Protein AF-A0A7W0WL70-F1 (afdb_monomer)

Sequence (163 aa):
DVSHVLVRARKPPGSSARLQVRWTALDDRQWEQALQPEGTRTVAGVLRRELPERLADALAAQAGVPPTRPLAQLRRGERQRLIDTLVRGELPWSGDEGYKKAEVTGGGISLAEIDPRTLRSRHHRGLYLCGEVLDAFGPIGGFNFQWAWATGQAAGLGAAAGR

Secondary structure (DSSP, 8-state):
--HHHHHHHTSSTT-----EE--SS--HHHHHHHTS--TT-BHHHHHTTTS-HHHHHHHHHHTT--TT-BGGG--HHHHHHHHHHHHHEE--------TTT-SS-S--B-GGGB-TTT-BBSSSTT-B--GGGBS----TTTHHHHHHHHHHHHHHHHHHHT-

Radius of gyration: 24.95 Å; Cα contacts (8 Å, |Δi|>4): 207; chains: 1; bounding box: 50×31×72 Å

pLDDT: mean 92.2, std 7.4, range [57.06, 98.0]

Solvent-accessible surface area (backbone atoms only — not comparable to full-atom values): 9516 Å² total; per-residue (Å²): 131,66,64,67,56,53,62,56,42,51,70,52,88,90,47,79,74,83,49,67,40,57,76,52,93,62,51,71,67,56,45,56,61,68,59,43,64,53,85,85,41,25,47,41,68,51,40,46,76,75,33,60,62,74,57,34,47,51,48,28,52,73,32,73,37,65,40,80,41,37,24,72,73,57,46,73,70,49,48,50,40,38,47,43,43,43,51,55,20,74,52,90,79,93,80,76,83,50,75,91,70,46,94,69,70,89,50,57,46,56,65,87,51,35,38,92,76,31,25,30,38,72,87,40,89,95,42,62,58,50,33,68,60,30,47,60,78,57,64,92,86,58,44,52,57,52,46,27,52,55,32,42,51,33,20,52,54,32,57,62,70,72,103

Mean predicted aligned error: 6.19 Å

Structure (mmCIF, N/CA/C/O backbone):
data_AF-A0A7W0WL70-F1
#
_entry.id   AF-A0A7W0WL70-F1
#
loop_
_atom_site.group_PDB
_atom_site.id
_atom_site.type_symbol
_atom_site.label_atom_id
_atom_site.label_alt_id
_atom_site.label_comp_id
_atom_site.label_asym_id
_atom_site.label_entity_id
_atom_site.label_seq_id
_atom_site.pdbx_PDB_ins_code
_atom_site.Cartn_x
_atom_site.Cartn_y
_atom_site.Cartn_z
_atom_site.occupancy
_atom_site.B_iso_or_equiv
_atom_site.auth_seq_id
_atom_site.auth_comp_id
_atom_site.auth_asym_id
_atom_site.auth_atom_id
_atom_site.pdbx_PDB_model_num
ATOM 1 N N . ASP A 1 1 ? 2.743 -2.743 -3.977 1.00 70.75 1 ASP A N 1
ATOM 2 C CA . ASP A 1 1 ? 2.238 -1.392 -4.277 1.00 70.75 1 ASP A CA 1
ATOM 3 C C . ASP A 1 1 ? 0.790 -1.499 -4.748 1.00 70.75 1 ASP A C 1
ATOM 5 O O . ASP A 1 1 ? 0.545 -2.160 -5.749 1.00 70.75 1 ASP A O 1
ATOM 9 N N . VAL A 1 2 ? -0.162 -0.939 -3.997 1.00 82.69 2 VAL A N 1
ATOM 10 C CA . VAL A 1 2 ? -1.608 -1.018 -4.296 1.00 82.69 2 VAL A CA 1
ATOM 11 C C . VAL A 1 2 ? -2.087 0.128 -5.201 1.00 82.69 2 VAL A C 1
ATOM 13 O O . VAL A 1 2 ? -3.140 0.019 -5.827 1.00 82.69 2 VAL A O 1
ATOM 16 N N . SER A 1 3 ? -1.308 1.210 -5.312 1.00 82.38 3 SER A N 1
ATOM 17 C CA . SER A 1 3 ? -1.707 2.439 -6.008 1.00 82.38 3 SER A CA 1
ATOM 18 C C . SER A 1 3 ? -1.957 2.199 -7.501 1.00 82.38 3 SER A C 1
ATOM 20 O O . SER A 1 3 ? -3.013 2.554 -8.024 1.00 82.38 3 SER A O 1
ATOM 22 N N . HIS A 1 4 ? -1.045 1.489 -8.173 1.00 81.50 4 HIS A N 1
ATOM 23 C CA . HIS A 1 4 ? -1.171 1.168 -9.596 1.00 81.50 4 HIS A CA 1
ATOM 24 C C . HIS A 1 4 ? -2.399 0.292 -9.903 1.00 81.50 4 HIS A C 1
ATOM 26 O O . HIS A 1 4 ? -3.003 0.432 -10.968 1.00 81.50 4 HIS A O 1
ATOM 32 N N . VAL A 1 5 ? -2.792 -0.597 -8.979 1.00 84.50 5 VAL A N 1
ATOM 33 C CA . VAL A 1 5 ? -3.987 -1.444 -9.125 1.00 84.50 5 VAL A CA 1
ATOM 34 C C . VAL A 1 5 ? -5.241 -0.579 -9.083 1.00 84.50 5 VAL A C 1
ATOM 36 O O . VAL A 1 5 ? -6.096 -0.705 -9.958 1.00 84.50 5 VAL A O 1
ATOM 39 N N . LEU A 1 6 ? -5.323 0.339 -8.115 1.00 85.94 6 LEU A N 1
ATOM 40 C CA . LEU A 1 6 ? -6.450 1.264 -7.970 1.00 85.94 6 LEU A CA 1
ATOM 41 C C . LEU A 1 6 ? -6.586 2.176 -9.195 1.00 85.94 6 LEU A C 1
ATOM 43 O O . LEU A 1 6 ? -7.670 2.272 -9.773 1.00 85.94 6 LEU A O 1
ATOM 47 N N . VAL A 1 7 ? -5.482 2.770 -9.661 1.00 84.94 7 VAL A N 1
ATOM 48 C CA . VAL A 1 7 ? -5.470 3.617 -10.867 1.00 84.94 7 VAL A CA 1
ATOM 49 C C . VAL A 1 7 ? -5.920 2.829 -12.103 1.00 84.94 7 VAL A C 1
ATOM 51 O O . VAL A 1 7 ? -6.750 3.311 -12.876 1.00 84.94 7 VAL A O 1
ATOM 54 N N . ARG A 1 8 ? -5.442 1.590 -12.289 1.00 82.12 8 ARG A N 1
ATOM 55 C CA . ARG A 1 8 ? -5.862 0.732 -13.413 1.00 82.12 8 ARG A CA 1
ATOM 56 C C . ARG A 1 8 ? -7.331 0.329 -13.333 1.00 82.12 8 ARG A C 1
ATOM 58 O O . ARG A 1 8 ? -7.988 0.272 -14.371 1.00 82.12 8 ARG A O 1
ATOM 65 N N . ALA A 1 9 ? -7.856 0.087 -12.136 1.00 83.38 9 ALA A N 1
ATOM 66 C CA . ALA A 1 9 ? -9.245 -0.311 -11.944 1.00 83.38 9 ALA A CA 1
ATOM 67 C C . ALA A 1 9 ? -10.261 0.772 -12.352 1.00 83.38 9 ALA A C 1
ATOM 69 O O . ALA A 1 9 ? -11.427 0.440 -12.549 1.00 83.38 9 ALA A O 1
ATOM 70 N N . ARG A 1 10 ? -9.829 2.030 -12.542 1.00 77.94 10 ARG A N 1
ATOM 71 C CA . ARG A 1 10 ? -10.649 3.116 -13.114 1.00 77.94 10 ARG A CA 1
ATOM 72 C C . ARG A 1 10 ? -10.807 3.047 -14.636 1.00 77.94 10 ARG A C 1
ATOM 74 O O . ARG A 1 10 ? -11.646 3.764 -15.173 1.00 77.94 10 ARG A O 1
ATOM 81 N N . LYS A 1 11 ? -9.990 2.258 -15.350 1.00 72.25 11 LYS A N 1
ATOM 82 C CA . LYS A 1 11 ? -9.984 2.248 -16.827 1.00 72.25 11 LYS A CA 1
ATOM 83 C C . LYS A 1 11 ? -11.333 1.849 -17.449 1.00 72.25 11 LYS A C 1
ATOM 85 O O . LYS A 1 11 ? -11.700 2.476 -18.439 1.00 72.25 11 LYS A O 1
ATOM 90 N N . PRO A 1 12 ? -12.089 0.869 -16.920 1.00 74.88 12 PRO A N 1
ATOM 91 C CA . PRO A 1 12 ? -13.467 0.661 -17.342 1.00 74.88 12 PRO A CA 1
ATOM 92 C C . PRO A 1 12 ? -14.361 1.762 -16.741 1.00 74.88 12 PRO A C 1
ATOM 94 O O . PRO A 1 12 ? -14.393 1.903 -15.513 1.00 74.88 12 PRO A O 1
ATOM 97 N N . PRO A 1 13 ? -15.120 2.517 -17.557 1.00 70.06 13 PRO A N 1
ATOM 98 C CA . PRO A 1 13 ? -16.122 3.447 -17.044 1.00 70.06 13 PRO A CA 1
ATOM 99 C C . PRO A 1 13 ? -17.104 2.714 -16.118 1.00 70.06 13 PRO A C 1
ATOM 101 O O . PRO A 1 13 ? -17.657 1.683 -16.492 1.00 70.06 13 PRO A O 1
ATOM 104 N N . GLY A 1 14 ? -17.306 3.226 -14.901 1.00 67.69 14 GLY A N 1
ATOM 105 C CA . GLY A 1 14 ? -18.227 2.639 -13.915 1.00 67.69 14 GLY A CA 1
ATOM 106 C C . GLY A 1 14 ? -17.639 1.547 -13.010 1.00 67.69 14 GLY A C 1
ATOM 107 O O . GLY A 1 14 ? -18.343 1.055 -12.133 1.00 67.69 14 GLY A O 1
ATOM 108 N N . SER A 1 15 ? -16.361 1.185 -13.161 1.00 69.31 15 SER A N 1
ATOM 109 C CA . SER A 1 15 ? -15.680 0.275 -12.232 1.00 69.31 15 SER A CA 1
ATOM 110 C C . SER A 1 15 ? -15.256 1.007 -10.951 1.00 69.31 15 SER A C 1
ATOM 112 O O . SER A 1 15 ? -14.504 1.981 -11.004 1.00 69.31 15 SER A O 1
ATOM 114 N N . SER A 1 16 ? -15.714 0.528 -9.788 1.00 72.00 16 SER A N 1
ATOM 115 C CA . SER A 1 16 ? -15.268 0.997 -8.470 1.00 72.00 16 SER A CA 1
ATOM 116 C C . SER A 1 16 ? -14.422 -0.079 -7.789 1.00 72.00 16 SER A C 1
ATOM 118 O O 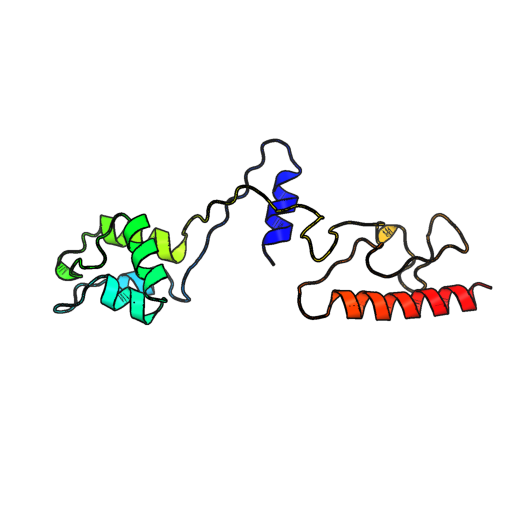. SER A 1 16 ? -14.952 -1.096 -7.335 1.00 72.00 16 SER A O 1
ATOM 120 N N . ALA A 1 17 ? -13.112 0.140 -7.683 1.00 84.38 17 ALA A N 1
ATOM 121 C CA . ALA A 1 17 ? -12.288 -0.666 -6.789 1.00 84.38 17 ALA A CA 1
ATOM 122 C C . ALA A 1 17 ? -12.569 -0.283 -5.333 1.00 84.38 17 ALA A C 1
ATOM 124 O O . ALA A 1 17 ? -1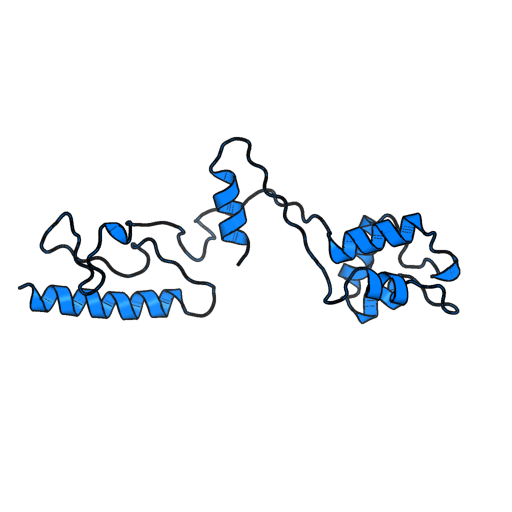2.737 0.895 -5.016 1.00 84.38 17 ALA A O 1
ATOM 125 N N . ARG A 1 18 ? -12.586 -1.279 -4.446 1.00 87.19 18 ARG A N 1
ATOM 126 C CA . ARG A 1 18 ? -12.635 -1.064 -2.997 1.00 87.19 18 ARG A CA 1
ATOM 127 C C . ARG A 1 18 ? -11.263 -1.332 -2.405 1.00 87.19 18 ARG A C 1
ATOM 129 O O . ARG A 1 18 ? -10.664 -2.368 -2.687 1.00 87.19 18 ARG A O 1
ATOM 136 N N . LEU A 1 19 ? -10.786 -0.406 -1.581 1.00 90.94 19 LEU A N 1
ATOM 137 C CA . LEU A 1 19 ? -9.560 -0.578 -0.817 1.00 90.94 19 LEU A CA 1
ATOM 138 C C . LEU A 1 19 ? -9.926 -1.021 0.596 1.00 90.94 19 LEU A C 1
ATOM 140 O O . LEU A 1 19 ? -10.575 -0.283 1.333 1.00 90.94 19 LEU A O 1
ATOM 144 N N . GLN A 1 20 ? -9.516 -2.232 0.956 1.00 93.12 20 GLN A N 1
ATOM 145 C CA . GLN A 1 20 ? -9.661 -2.753 2.309 1.00 93.12 20 GLN A CA 1
ATOM 146 C C . GLN A 1 20 ? -8.303 -2.790 2.992 1.00 93.12 20 GLN A C 1
ATOM 148 O O . GLN A 1 20 ? -7.306 -3.213 2.404 1.00 93.12 20 GLN A O 1
ATOM 153 N N . VAL A 1 21 ? -8.283 -2.344 4.241 1.00 94.81 21 VAL A N 1
ATOM 154 C CA . VAL A 1 21 ? -7.097 -2.283 5.081 1.00 94.81 21 VAL A CA 1
ATOM 155 C C . VAL A 1 21 ? -7.292 -3.214 6.263 1.00 94.81 21 VAL A C 1
ATOM 157 O O . VAL A 1 21 ? -8.271 -3.128 7.005 1.00 94.81 21 VAL A O 1
ATOM 160 N N . ARG A 1 22 ? -6.307 -4.088 6.446 1.00 96.12 22 ARG A N 1
ATOM 161 C CA . ARG A 1 22 ? -6.072 -4.754 7.716 1.00 96.12 22 ARG A CA 1
ATOM 162 C C . ARG A 1 22 ? -5.058 -3.910 8.481 1.00 96.12 22 ARG A C 1
ATOM 164 O O . ARG A 1 22 ? -3.917 -3.780 8.045 1.00 96.12 22 ARG A O 1
ATOM 171 N N . TRP A 1 23 ? -5.485 -3.322 9.591 1.00 96.31 23 TRP A N 1
ATOM 172 C CA . TRP A 1 23 ? -4.685 -2.343 10.330 1.00 96.31 23 TRP A CA 1
ATOM 173 C C . TRP A 1 23 ? -3.607 -2.974 11.216 1.00 96.31 23 TRP A C 1
ATOM 175 O O . TRP A 1 23 ? -2.648 -2.294 11.570 1.00 96.31 23 TRP A O 1
ATOM 185 N N . THR A 1 24 ? -3.739 -4.258 11.567 1.00 94.38 24 THR A N 1
ATOM 186 C CA . THR A 1 24 ? -2.775 -4.992 12.406 1.00 94.38 24 THR A CA 1
ATOM 187 C C . THR A 1 24 ? -2.482 -6.387 11.860 1.00 94.38 24 THR A C 1
ATOM 189 O O . THR A 1 24 ? -3.143 -6.867 10.945 1.00 94.38 24 THR A O 1
ATOM 192 N N . ALA A 1 25 ? -1.488 -7.080 12.416 1.00 94.56 25 ALA A N 1
ATOM 193 C CA . ALA A 1 25 ? -1.222 -8.471 12.044 1.00 94.56 25 ALA A CA 1
ATOM 194 C C . ALA A 1 25 ? -2.299 -9.450 12.554 1.00 94.56 25 ALA A C 1
ATOM 196 O O . ALA A 1 25 ? -2.405 -10.557 12.026 1.00 94.56 25 ALA A O 1
ATOM 197 N N . LEU A 1 26 ? -3.083 -9.045 13.560 1.00 97.00 26 LEU A N 1
ATOM 198 C CA . LEU A 1 26 ? -4.081 -9.893 14.202 1.00 97.00 26 LEU A CA 1
ATOM 199 C C . LEU A 1 26 ? -5.262 -10.188 13.268 1.00 97.00 26 LEU A C 1
ATOM 201 O O . LEU A 1 26 ? -5.794 -9.295 12.602 1.00 97.00 26 LEU A O 1
ATOM 205 N N . ASP A 1 27 ? -5.686 -11.448 13.248 1.00 96.81 27 ASP A N 1
ATOM 206 C CA . ASP A 1 27 ? -6.886 -11.897 12.548 1.00 96.81 27 ASP A CA 1
ATOM 207 C C . ASP A 1 27 ? -8.164 -11.752 13.398 1.00 96.81 27 ASP A C 1
ATOM 209 O O . ASP A 1 27 ? -8.141 -11.314 14.551 1.00 96.81 27 ASP A O 1
ATOM 213 N N . ASP A 1 28 ? -9.307 -12.123 12.817 1.00 97.00 28 ASP A N 1
ATOM 214 C CA . ASP A 1 28 ? -10.615 -12.099 13.472 1.00 97.00 28 ASP A CA 1
ATOM 215 C C . ASP A 1 28 ? -10.640 -12.821 14.825 1.00 97.00 28 ASP A C 1
ATOM 217 O O . ASP A 1 28 ? -11.217 -12.317 15.788 1.00 97.00 28 ASP A O 1
ATOM 221 N N . ARG A 1 29 ? -10.024 -14.006 14.914 1.00 97.38 29 ARG A N 1
ATOM 222 C CA . ARG A 1 29 ? -10.062 -14.836 16.127 1.00 97.38 29 ARG A CA 1
ATOM 223 C C . ARG A 1 29 ? -9.187 -14.238 17.214 1.00 97.38 29 ARG A C 1
ATOM 225 O O . ARG A 1 29 ? -9.589 -14.208 18.376 1.00 97.38 29 ARG A O 1
ATOM 232 N N . GLN A 1 30 ? -8.012 -13.751 16.833 1.00 98.00 30 GLN A N 1
ATOM 233 C CA . GLN A 1 30 ? -7.086 -13.095 17.747 1.00 98.00 30 GLN A CA 1
ATOM 234 C C . GLN A 1 30 ? -7.695 -11.810 18.314 1.00 98.00 30 GLN A C 1
ATOM 236 O O . GLN A 1 30 ? -7.599 -11.570 19.518 1.00 98.00 30 GLN A O 1
ATOM 241 N N . TRP A 1 31 ? -8.393 -11.025 17.490 1.00 97.69 31 TRP A N 1
ATOM 242 C CA . TRP A 1 31 ? -9.125 -9.858 17.975 1.00 97.69 31 TRP A CA 1
ATOM 243 C C . TRP A 1 31 ? -10.324 -10.217 18.851 1.00 97.69 31 TRP A C 1
ATOM 245 O O . TRP A 1 31 ? -10.533 -9.576 19.881 1.00 97.69 31 TRP A O 1
ATOM 255 N N . GLU A 1 32 ? -11.086 -11.253 18.495 1.00 96.94 32 GLU A N 1
ATOM 256 C CA . GLU A 1 32 ? -12.193 -11.735 19.327 1.00 96.94 32 GLU A CA 1
ATOM 257 C C . GLU A 1 32 ? -11.700 -12.168 20.713 1.00 96.94 32 GLU A C 1
ATOM 259 O O . GLU A 1 32 ? -12.359 -11.893 21.716 1.00 96.94 32 GLU A O 1
ATOM 264 N N . GLN A 1 33 ? -10.523 -12.796 20.785 1.00 96.75 33 GLN A N 1
ATOM 265 C CA . GLN A 1 33 ? -9.878 -13.154 22.045 1.00 96.75 33 GLN A CA 1
ATOM 266 C C . GLN A 1 33 ? -9.389 -11.915 22.811 1.00 96.75 33 GLN A C 1
ATOM 268 O O . GLN A 1 33 ? -9.649 -11.797 24.008 1.00 96.75 33 GLN A O 1
ATOM 273 N N . ALA A 1 34 ? -8.719 -10.976 22.137 1.00 96.50 34 ALA A N 1
ATOM 274 C CA . ALA A 1 34 ? -8.183 -9.764 22.759 1.00 96.50 34 ALA A CA 1
ATOM 275 C C . ALA A 1 34 ? -9.276 -8.828 23.313 1.00 96.50 34 ALA A C 1
ATOM 277 O O . ALA A 1 34 ? -9.035 -8.094 24.272 1.00 96.50 34 ALA A O 1
ATOM 278 N N . LEU A 1 35 ? -10.473 -8.859 22.719 1.00 96.69 35 LEU A N 1
ATOM 279 C CA . LEU A 1 35 ? -11.629 -8.039 23.099 1.00 96.69 35 LEU A CA 1
ATOM 280 C C . LEU A 1 35 ? -12.599 -8.746 24.063 1.00 96.69 35 LEU A C 1
ATOM 282 O O . LEU A 1 35 ? -13.694 -8.229 24.315 1.00 96.69 35 LEU A O 1
ATOM 286 N N . GLN A 1 36 ? -12.229 -9.908 24.615 1.00 95.19 36 GLN A N 1
ATOM 287 C CA . GLN A 1 36 ? -13.020 -10.537 25.673 1.00 95.19 36 GLN A CA 1
ATOM 288 C C . GLN A 1 36 ? -13.040 -9.683 26.953 1.00 95.19 36 GLN A C 1
ATOM 290 O O . GLN A 1 36 ? -12.090 -8.948 27.229 1.00 95.19 36 GLN A O 1
ATOM 295 N N . PRO A 1 37 ? -14.112 -9.774 27.765 1.00 92.44 37 PRO A N 1
ATOM 296 C CA . PRO A 1 37 ? -14.163 -9.138 29.074 1.00 92.44 37 PRO A CA 1
ATOM 297 C C . PRO A 1 37 ? -12.977 -9.556 29.947 1.00 92.44 37 PRO A C 1
ATOM 299 O O . PRO A 1 37 ? -12.825 -10.731 30.268 1.00 92.44 37 PRO A O 1
ATOM 302 N N . GLU A 1 38 ? -12.160 -8.592 30.368 1.00 87.94 38 GLU A N 1
ATOM 303 C CA . GLU A 1 38 ? -11.032 -8.866 31.254 1.00 87.94 38 GLU A CA 1
ATOM 304 C C . GLU A 1 38 ? -10.779 -7.695 32.212 1.00 87.94 38 GLU A C 1
ATOM 306 O O . GLU A 1 38 ? -10.221 -6.657 31.844 1.00 87.94 38 GLU A O 1
ATOM 311 N N . GLY A 1 39 ? -11.211 -7.865 33.465 1.00 86.00 39 GLY A N 1
ATOM 312 C CA . GLY A 1 39 ? -11.047 -6.867 34.522 1.00 86.00 39 GLY A CA 1
ATOM 313 C C . GLY A 1 39 ? -11.611 -5.492 34.146 1.00 86.00 39 GLY A C 1
ATOM 314 O O . GLY A 1 39 ? -12.725 -5.374 33.636 1.00 86.00 39 GLY A O 1
ATOM 315 N N . THR A 1 40 ? -10.827 -4.443 34.402 1.00 89.94 40 THR A N 1
ATOM 316 C CA . THR A 1 40 ? -11.180 -3.034 34.153 1.00 89.94 40 THR A CA 1
ATOM 317 C C . THR A 1 40 ? -10.656 -2.498 32.818 1.00 89.94 40 THR A C 1
ATOM 319 O O . THR A 1 40 ? -10.692 -1.288 32.585 1.00 89.94 40 THR A O 1
ATOM 322 N N . ARG A 1 41 ? -10.154 -3.366 31.925 1.00 94.69 41 ARG A N 1
ATOM 323 C CA . ARG A 1 41 ? -9.607 -2.920 30.638 1.00 94.69 41 ARG A CA 1
ATOM 324 C C . ARG A 1 41 ? -10.667 -2.265 29.762 1.00 94.69 41 ARG A C 1
ATOM 326 O O . ARG A 1 41 ? -11.824 -2.686 29.719 1.00 94.69 41 ARG A O 1
ATOM 333 N 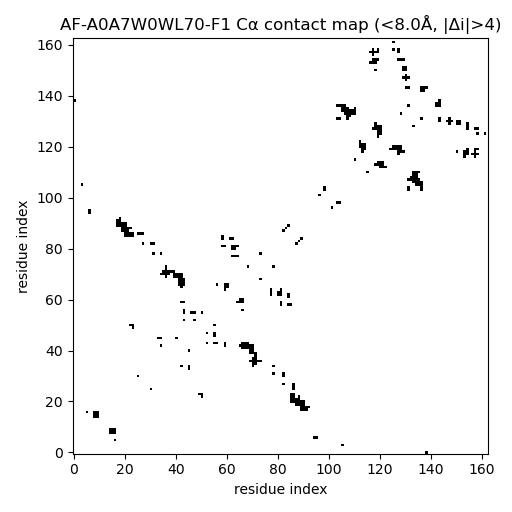N . THR A 1 42 ? -10.228 -1.258 29.017 1.00 96.81 42 THR A N 1
ATOM 334 C CA . THR A 1 42 ? -11.027 -0.545 28.021 1.00 96.81 42 THR A CA 1
ATOM 335 C C . THR A 1 42 ? -10.647 -0.969 26.607 1.00 96.81 42 THR A C 1
ATOM 337 O O . THR A 1 42 ? -9.569 -1.523 26.381 1.00 96.81 42 THR A O 1
ATOM 340 N N . VAL A 1 43 ? -11.517 -0.665 25.642 1.00 97.38 43 VAL A N 1
ATOM 341 C CA . VAL A 1 43 ? -11.247 -0.853 24.209 1.00 97.38 43 VAL A CA 1
ATOM 342 C C . VAL A 1 43 ? -9.940 -0.166 23.803 1.00 97.38 43 VAL A C 1
ATOM 344 O O . VAL A 1 43 ? -9.063 -0.814 23.238 1.00 97.38 43 VAL A O 1
ATOM 347 N N . ALA A 1 44 ? -9.757 1.107 24.167 1.00 96.69 44 ALA A N 1
ATOM 348 C CA . ALA A 1 44 ? -8.532 1.862 23.907 1.00 96.69 44 ALA A CA 1
ATOM 349 C C . ALA A 1 44 ? -7.289 1.158 24.460 1.00 96.69 44 ALA A C 1
ATOM 351 O O . ALA A 1 44 ? -6.284 1.043 23.764 1.00 96.69 44 ALA A O 1
ATOM 352 N N . GLY A 1 45 ? -7.367 0.649 25.694 1.00 96.50 45 GLY A N 1
ATOM 353 C CA . GLY A 1 45 ? -6.255 -0.050 26.333 1.00 96.50 45 GLY A CA 1
ATOM 354 C C . GLY A 1 45 ? -5.809 -1.301 25.575 1.00 96.50 45 GLY A C 1
ATOM 355 O O . GLY A 1 45 ? -4.624 -1.614 25.587 1.00 96.50 45 GLY A O 1
ATOM 356 N N . VAL A 1 46 ? -6.724 -1.997 24.892 1.00 97.19 46 VAL A N 1
ATOM 357 C CA . VAL A 1 46 ? -6.379 -3.146 24.041 1.00 97.19 46 VAL A CA 1
ATOM 358 C C . VAL A 1 46 ? -5.848 -2.686 22.687 1.00 97.19 46 VAL A C 1
ATOM 360 O O . VAL A 1 46 ? -4.770 -3.119 22.289 1.00 97.19 46 VAL A O 1
ATOM 363 N N . LEU A 1 47 ? -6.553 -1.781 21.997 1.00 97.62 47 LEU A N 1
ATOM 364 C CA . LEU A 1 47 ? -6.157 -1.334 20.656 1.00 97.62 47 LEU A CA 1
ATOM 365 C C . LEU A 1 47 ? -4.767 -0.692 20.643 1.00 97.62 47 LEU A C 1
ATOM 367 O O . LEU A 1 47 ? -3.979 -0.948 19.738 1.00 97.62 47 LEU A O 1
ATOM 371 N N . ARG A 1 48 ? -4.436 0.098 21.669 1.00 97.00 48 ARG A N 1
ATOM 372 C CA . ARG A 1 48 ? -3.161 0.827 21.773 1.00 97.00 48 ARG A CA 1
ATOM 373 C C . ARG A 1 48 ? -1.939 -0.067 21.991 1.00 97.00 48 ARG A C 1
ATOM 375 O O . ARG A 1 48 ? -0.816 0.416 21.909 1.00 97.00 48 ARG A O 1
ATOM 382 N N . ARG A 1 49 ? -2.139 -1.360 22.268 1.00 95.88 49 ARG A N 1
ATOM 383 C CA . ARG A 1 49 ? -1.044 -2.345 22.307 1.00 95.88 49 ARG A CA 1
ATOM 384 C C . ARG A 1 49 ? -0.569 -2.726 20.908 1.00 95.88 49 ARG A C 1
ATOM 386 O O . ARG A 1 49 ? 0.590 -3.082 20.749 1.00 95.88 49 ARG A O 1
ATOM 393 N N . GLU A 1 50 ? -1.457 -2.620 19.925 1.00 97.25 50 GLU A N 1
ATOM 394 C CA . GLU A 1 50 ? -1.217 -3.022 18.536 1.00 97.25 50 GLU A CA 1
ATOM 395 C C . GLU A 1 50 ? -1.139 -1.822 17.580 1.00 97.25 50 GLU A C 1
ATOM 397 O O . GLU A 1 50 ? -0.639 -1.940 16.464 1.00 97.25 50 GLU A O 1
ATOM 402 N N . LEU A 1 51 ? -1.664 -0.665 17.995 1.00 97.44 51 LEU A N 1
ATOM 403 C CA . LEU A 1 51 ? -1.846 0.512 17.151 1.00 97.44 51 LEU A CA 1
ATOM 404 C C . LEU A 1 51 ? -1.373 1.798 17.842 1.00 97.44 51 LEU A C 1
ATOM 406 O O . LEU A 1 51 ? -1.541 1.946 19.054 1.00 97.44 51 LEU A O 1
ATOM 410 N N . PRO A 1 52 ? -0.884 2.792 17.078 1.00 97.88 52 PRO A N 1
ATOM 411 C CA . PRO A 1 52 ? -0.688 4.145 17.590 1.00 97.88 52 PRO A CA 1
ATOM 412 C C . PRO A 1 52 ? -1.985 4.732 18.164 1.00 97.88 52 PRO A C 1
ATOM 414 O O . PRO A 1 52 ? -3.060 4.551 17.592 1.00 97.88 52 PRO A O 1
ATOM 417 N N . GLU A 1 53 ? -1.879 5.505 19.248 1.00 96.94 53 GLU A N 1
ATOM 418 C CA . GLU A 1 53 ? -3.028 6.034 20.003 1.00 96.94 53 GLU A CA 1
ATOM 419 C C . GLU A 1 53 ? -4.069 6.745 19.132 1.00 96.94 53 GLU A C 1
ATOM 421 O O . GLU A 1 53 ? -5.247 6.396 19.159 1.00 96.94 53 GLU A O 1
ATOM 426 N N . ARG A 1 54 ? -3.628 7.682 18.287 1.00 97.25 54 ARG A N 1
ATOM 427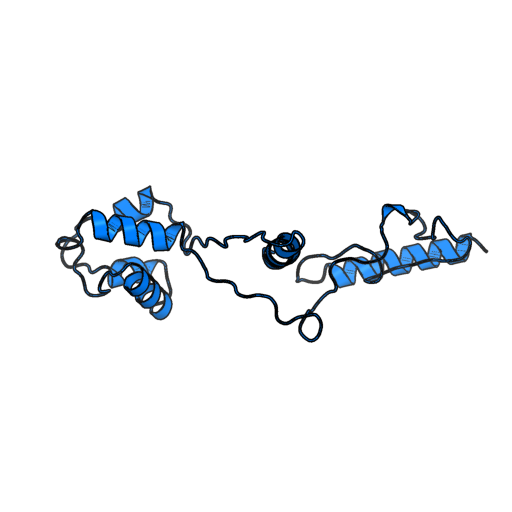 C CA . ARG A 1 54 ? -4.530 8.446 17.413 1.00 97.25 54 ARG A CA 1
ATOM 428 C C . ARG A 1 54 ? -5.276 7.563 16.411 1.00 97.25 54 ARG A C 1
ATOM 430 O O . ARG A 1 54 ? -6.415 7.865 16.070 1.00 97.25 54 ARG A O 1
ATOM 437 N N . LEU A 1 55 ? -4.636 6.496 15.930 1.00 96.75 55 LEU A N 1
ATOM 438 C CA . LEU A 1 55 ? -5.250 5.561 14.991 1.00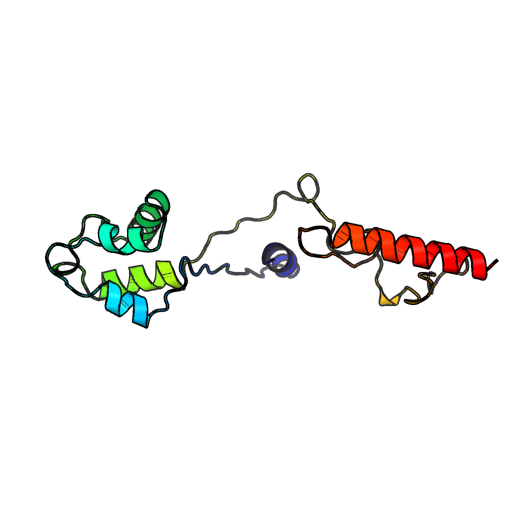 96.75 55 LEU A CA 1
ATOM 439 C C . LEU A 1 55 ? -6.239 4.640 15.711 1.00 96.75 55 LEU A C 1
ATOM 441 O O . LEU A 1 55 ? -7.349 4.447 15.224 1.00 96.75 55 LEU A O 1
ATOM 445 N N . ALA A 1 56 ? -5.871 4.131 16.888 1.00 97.50 56 ALA A N 1
ATOM 446 C CA . ALA A 1 56 ? -6.760 3.334 17.727 1.00 97.50 56 ALA A CA 1
ATOM 447 C C . ALA A 1 56 ? -8.071 4.079 18.032 1.00 97.50 56 ALA A C 1
ATOM 449 O O . ALA A 1 56 ? -9.155 3.522 17.853 1.00 97.50 56 ALA A O 1
ATOM 450 N N . ASP A 1 57 ? -7.973 5.350 18.428 1.00 96.25 57 ASP A N 1
ATOM 451 C CA . ASP A 1 57 ? -9.141 6.170 18.749 1.00 96.25 57 ASP A CA 1
ATOM 452 C C . ASP A 1 57 ? -10.005 6.451 17.506 1.00 96.25 57 ASP A C 1
ATOM 454 O O . ASP A 1 57 ? -11.232 6.360 17.576 1.00 96.25 57 ASP A O 1
ATOM 458 N N . ALA A 1 58 ? -9.383 6.726 16.353 1.00 96.25 58 ALA A N 1
ATOM 459 C CA . ALA A 1 58 ? -10.094 6.951 15.093 1.00 96.25 58 ALA A CA 1
ATOM 460 C C . ALA A 1 58 ? -10.853 5.700 14.613 1.00 96.25 58 ALA A C 1
ATOM 462 O O . ALA A 1 58 ? -12.017 5.797 14.224 1.00 96.25 58 ALA A O 1
ATOM 463 N N . LEU A 1 59 ? -10.230 4.520 14.685 1.00 97.12 59 LEU A N 1
ATOM 464 C CA . LEU A 1 59 ? -10.857 3.258 14.275 1.00 97.12 59 LEU A CA 1
ATOM 465 C C . LEU A 1 59 ? -11.973 2.833 15.237 1.00 97.12 59 LEU A C 1
ATOM 467 O O . LEU A 1 59 ? -13.020 2.353 14.797 1.00 97.12 59 LEU A O 1
ATOM 471 N N . ALA A 1 60 ? -11.800 3.063 16.541 1.00 97.31 60 ALA A N 1
ATOM 472 C CA . ALA A 1 60 ? -12.862 2.851 17.523 1.00 97.31 60 ALA A C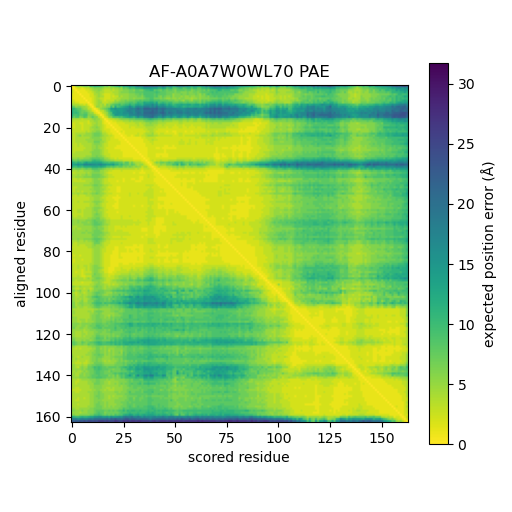A 1
ATOM 473 C C . ALA A 1 60 ? -14.070 3.765 17.250 1.00 97.31 60 ALA A C 1
ATOM 475 O O . ALA A 1 60 ? -15.211 3.292 17.214 1.00 97.31 60 ALA A O 1
ATOM 476 N N . ALA A 1 61 ? -13.823 5.049 16.965 1.00 96.50 61 ALA A N 1
ATOM 477 C CA . ALA A 1 61 ? -14.866 5.994 16.575 1.00 96.50 61 ALA A CA 1
ATOM 478 C C . ALA A 1 61 ? -15.574 5.568 15.277 1.00 96.50 61 ALA A C 1
ATOM 480 O O . ALA A 1 61 ? -16.804 5.571 15.231 1.00 96.50 61 ALA A O 1
ATOM 481 N N . GLN A 1 62 ? -14.826 5.120 14.262 1.00 96.00 62 GLN A N 1
ATOM 482 C CA . GLN A 1 62 ? -15.377 4.602 13.004 1.00 96.00 62 GLN A CA 1
ATOM 483 C C . GLN A 1 62 ? -16.272 3.368 13.216 1.00 96.00 62 GLN A C 1
ATOM 485 O O . GLN A 1 62 ? -17.296 3.227 12.552 1.00 96.00 62 GLN A O 1
ATOM 490 N N . ALA A 1 63 ? -15.943 2.500 14.177 1.00 96.75 63 ALA A N 1
ATOM 491 C CA . ALA A 1 63 ? -16.780 1.357 14.557 1.00 96.75 63 ALA A CA 1
ATOM 492 C C . ALA A 1 63 ? -18.021 1.736 15.403 1.00 96.75 63 ALA A C 1
ATOM 494 O O . ALA A 1 63 ? -18.863 0.877 15.710 1.00 96.75 63 ALA A O 1
ATOM 495 N N . GLY A 1 64 ? -18.138 3.008 15.805 1.00 97.12 64 GLY A N 1
ATOM 496 C CA . GLY A 1 64 ? -19.171 3.493 16.720 1.00 97.12 64 GLY A CA 1
ATOM 497 C C . GLY A 1 64 ? -18.988 2.976 18.149 1.00 97.12 64 GLY A C 1
ATOM 498 O O . GLY A 1 64 ? -19.975 2.714 18.838 1.00 97.12 64 GLY A O 1
ATOM 499 N N . VAL A 1 65 ? -17.740 2.767 18.581 1.00 97.62 65 VAL A N 1
ATOM 500 C CA . VAL A 1 65 ? -17.392 2.249 19.910 1.00 97.62 65 VAL A CA 1
ATOM 501 C C . VAL A 1 65 ? -16.577 3.300 20.668 1.00 97.62 65 VAL A C 1
ATOM 503 O O . VAL A 1 65 ? -15.486 3.658 20.228 1.00 97.62 65 VAL A O 1
ATOM 506 N N . PRO A 1 66 ? -17.052 3.795 21.827 1.00 96.31 66 PRO A N 1
ATOM 507 C CA . PRO A 1 66 ? -16.268 4.713 22.645 1.00 96.31 66 PRO A CA 1
ATOM 508 C C . PRO A 1 66 ? -14.937 4.066 23.071 1.00 96.31 66 PRO A C 1
ATOM 510 O O . PRO A 1 66 ? -14.972 2.974 23.645 1.00 96.31 66 PRO A O 1
ATOM 513 N N . PRO A 1 67 ? -13.775 4.717 22.878 1.00 94.69 67 PRO A N 1
ATOM 514 C CA . PRO A 1 67 ? -12.481 4.145 23.263 1.00 94.69 67 PRO A CA 1
ATOM 515 C C . PRO A 1 67 ? -12.392 3.826 24.766 1.00 94.69 67 PRO A C 1
ATOM 517 O O . PRO A 1 67 ? -11.763 2.854 25.179 1.00 94.69 67 PRO A O 1
ATOM 520 N N . THR A 1 68 ? -13.087 4.601 25.602 1.00 95.62 68 THR A N 1
ATOM 521 C CA . THR A 1 68 ? -13.165 4.409 27.058 1.00 95.62 68 THR A CA 1
ATOM 522 C C . THR A 1 68 ? -14.091 3.270 27.488 1.00 95.62 68 THR A C 1
ATOM 524 O O . THR A 1 68 ? -14.158 2.968 28.679 1.00 95.62 68 THR A O 1
ATOM 527 N N . ARG A 1 69 ? -14.807 2.620 26.557 1.00 96.38 69 ARG A N 1
ATOM 528 C CA . ARG A 1 69 ? -15.742 1.535 26.875 1.00 96.38 69 ARG A CA 1
ATOM 529 C C . ARG A 1 69 ? -14.998 0.382 27.566 1.00 96.38 69 ARG A C 1
ATOM 531 O O . ARG A 1 69 ? -14.069 -0.161 26.963 1.00 96.38 69 ARG A O 1
ATOM 538 N N . PRO A 1 70 ? -15.409 -0.041 28.776 1.00 97.06 70 PRO A N 1
ATOM 539 C CA . PRO A 1 70 ? -14.875 -1.250 29.396 1.00 97.06 70 PRO A CA 1
ATOM 540 C C . PRO A 1 70 ? -15.208 -2.487 28.556 1.00 97.06 70 PRO A C 1
ATOM 542 O O . PRO A 1 70 ? -16.334 -2.608 28.070 1.00 97.06 70 PRO A O 1
ATOM 545 N N . LEU A 1 71 ? -14.282 -3.441 28.428 1.00 96.94 71 LEU A N 1
ATOM 546 C CA . LEU A 1 71 ? -14.506 -4.668 27.644 1.00 96.94 71 LEU A CA 1
ATOM 547 C C . LEU A 1 71 ? -15.689 -5.490 28.174 1.00 96.94 71 LEU A C 1
ATOM 549 O O . LEU A 1 71 ? -16.445 -6.067 27.397 1.00 96.94 71 LEU A O 1
ATOM 553 N N . ALA A 1 72 ? -15.916 -5.469 29.491 1.00 95.88 72 ALA A N 1
ATOM 554 C CA . ALA A 1 72 ? -17.081 -6.091 30.123 1.00 95.88 72 ALA A CA 1
ATOM 555 C C . ALA A 1 72 ? -18.429 -5.502 29.661 1.00 95.88 72 ALA A C 1
ATOM 557 O O . ALA A 1 72 ? -19.460 -6.157 29.772 1.00 95.88 72 ALA A O 1
ATOM 558 N N . GLN A 1 73 ? -18.427 -4.280 29.125 1.00 96.12 73 GLN A N 1
ATOM 559 C CA . GLN A 1 73 ? -19.604 -3.583 28.597 1.00 96.12 73 GLN A CA 1
ATOM 560 C C . GLN A 1 73 ? -19.604 -3.509 27.060 1.00 96.12 73 GLN A C 1
ATOM 562 O O . GLN A 1 73 ? -20.444 -2.818 26.473 1.00 96.12 73 GLN A O 1
ATOM 567 N N . LEU A 1 74 ? -18.657 -4.177 26.393 1.00 96.69 74 LEU A N 1
ATOM 568 C CA . LEU A 1 74 ? -18.576 -4.234 24.939 1.00 96.69 74 LEU A CA 1
ATOM 569 C C . LEU A 1 74 ? -19.526 -5.314 24.418 1.00 96.69 74 LEU A C 1
ATOM 571 O O . LEU A 1 74 ? -19.264 -6.517 24.539 1.00 96.69 74 LEU A O 1
ATOM 575 N N . ARG A 1 75 ? -20.643 -4.887 23.825 1.00 96.00 75 ARG A N 1
ATOM 576 C CA . ARG A 1 75 ? -21.664 -5.803 23.307 1.00 96.00 75 ARG A CA 1
ATOM 577 C C . ARG A 1 75 ? -21.122 -6.569 22.103 1.00 96.00 75 ARG A C 1
ATOM 579 O O . ARG A 1 75 ? -20.329 -6.042 21.328 1.00 96.00 75 ARG A O 1
ATOM 586 N N . ARG A 1 76 ? -21.637 -7.779 21.870 1.00 96.06 76 ARG A N 1
ATOM 587 C CA . ARG A 1 76 ? -21.242 -8.626 20.728 1.00 96.06 76 ARG A CA 1
ATOM 588 C C . ARG A 1 76 ? -21.296 -7.889 19.381 1.00 96.06 76 ARG A C 1
ATOM 590 O O . ARG A 1 76 ? -20.369 -7.993 18.593 1.00 96.06 76 ARG A O 1
ATOM 597 N N . GLY A 1 77 ? -22.350 -7.107 19.134 1.00 97.19 77 GLY A N 1
ATOM 598 C CA . GLY A 1 77 ? -22.480 -6.338 17.890 1.00 97.19 77 GLY A CA 1
ATOM 599 C C . GLY A 1 77 ? -21.476 -5.186 17.762 1.00 97.19 77 GLY A C 1
ATOM 600 O O . GLY A 1 77 ? -21.007 -4.911 16.665 1.00 97.19 77 GLY A O 1
ATOM 601 N N . GLU A 1 78 ? -21.123 -4.521 18.867 1.00 97.38 78 GLU A N 1
ATOM 602 C CA . GLU A 1 78 ? -20.071 -3.490 18.882 1.00 97.38 78 GLU A CA 1
ATOM 603 C C . GLU A 1 78 ? -18.701 -4.112 18.618 1.00 97.38 78 GLU A C 1
ATOM 605 O O . GLU A 1 78 ? -17.928 -3.591 17.820 1.00 97.38 78 GLU A O 1
ATOM 610 N N . ARG A 1 79 ? -18.436 -5.263 19.241 1.00 97.56 79 ARG A N 1
ATOM 611 C CA . ARG A 1 79 ? -17.212 -6.034 19.039 1.00 97.56 79 ARG A CA 1
ATOM 612 C C . ARG A 1 79 ? -17.044 -6.463 17.589 1.00 97.56 79 ARG A C 1
ATOM 614 O O . ARG A 1 79 ? -15.999 -6.192 17.017 1.00 97.56 79 ARG A O 1
ATOM 621 N N . GLN A 1 80 ? -18.077 -7.047 16.980 1.00 97.62 80 GLN A N 1
ATOM 622 C CA . GLN A 1 80 ? -18.007 -7.482 15.585 1.00 97.62 80 GLN A CA 1
ATOM 623 C C . GLN A 1 80 ? -17.724 -6.309 14.640 1.00 97.62 80 GLN A C 1
ATOM 625 O O . GLN A 1 80 ? -16.826 -6.410 13.814 1.00 97.62 80 GLN A O 1
ATOM 630 N N . ARG A 1 81 ? -18.415 -5.169 14.811 1.00 97.50 81 ARG A N 1
ATOM 631 C CA . ARG A 1 81 ? -18.135 -3.963 14.012 1.00 97.50 81 ARG A CA 1
ATOM 632 C C . ARG A 1 81 ? -16.710 -3.458 14.205 1.00 97.50 81 ARG A C 1
ATOM 634 O O . ARG A 1 81 ? -16.087 -3.026 13.244 1.00 97.50 81 ARG A O 1
ATOM 641 N N . LEU A 1 82 ? -16.194 -3.503 15.432 1.00 98.00 82 LEU A N 1
ATOM 642 C CA . LEU A 1 82 ? -14.819 -3.106 15.709 1.00 98.00 82 LEU A CA 1
ATOM 643 C C . LEU A 1 82 ? -13.818 -4.035 15.009 1.00 98.00 82 LEU A C 1
ATOM 645 O O . LEU A 1 82 ? -12.895 -3.543 14.368 1.00 98.00 82 LEU A O 1
ATOM 649 N N . ILE A 1 83 ? -14.032 -5.351 15.065 1.00 97.94 83 ILE A N 1
ATOM 650 C CA . ILE A 1 83 ? -13.205 -6.342 14.359 1.00 97.94 83 ILE A CA 1
ATOM 651 C C . ILE A 1 83 ? -13.273 -6.125 12.844 1.00 97.94 83 ILE A C 1
ATOM 653 O O . ILE A 1 83 ? -12.234 -6.098 12.188 1.00 97.94 83 ILE A O 1
ATOM 657 N N . ASP A 1 84 ? -14.466 -5.904 12.290 1.00 97.31 84 ASP A N 1
ATOM 658 C CA . ASP A 1 84 ? -14.642 -5.625 10.864 1.00 97.31 84 ASP A CA 1
ATOM 659 C C . ASP A 1 84 ? -13.870 -4.364 10.447 1.00 97.31 84 ASP A C 1
ATOM 661 O O . ASP A 1 84 ? -13.155 -4.394 9.448 1.00 97.31 84 ASP A O 1
ATOM 665 N N . THR A 1 85 ? -13.919 -3.293 11.245 1.00 97.38 85 THR A N 1
ATOM 666 C CA . THR A 1 85 ? -13.129 -2.073 11.008 1.00 97.38 85 THR A CA 1
ATOM 667 C C . THR A 1 85 ? -11.619 -2.325 11.087 1.00 97.38 85 THR A C 1
ATOM 669 O O . THR A 1 85 ? -10.867 -1.763 10.293 1.00 97.38 85 THR A O 1
ATOM 672 N N . LEU A 1 86 ? -11.155 -3.168 12.016 1.00 97.56 86 LEU A N 1
ATOM 673 C CA . LEU A 1 86 ? -9.728 -3.457 12.223 1.00 97.56 86 LEU A CA 1
ATOM 674 C C . LEU A 1 86 ? -9.139 -4.383 11.150 1.00 97.56 86 LEU A C 1
ATOM 676 O O . LEU A 1 86 ? -7.985 -4.213 10.752 1.00 97.56 86 LEU A O 1
ATOM 680 N N . VAL A 1 87 ? -9.915 -5.364 10.687 1.00 97.38 87 VAL A N 1
ATOM 681 C CA . VAL A 1 87 ? -9.429 -6.436 9.804 1.00 97.38 87 VAL A CA 1
ATOM 682 C C . VAL A 1 87 ? -9.819 -6.216 8.340 1.00 97.38 87 VAL A C 1
ATOM 684 O O . VAL A 1 87 ? -9.100 -6.660 7.443 1.00 97.38 87 VAL A O 1
ATOM 687 N N . ARG A 1 88 ? -10.949 -5.548 8.090 1.00 95.81 88 ARG A N 1
ATOM 688 C CA . ARG A 1 88 ? -11.554 -5.322 6.764 1.00 95.81 88 ARG A CA 1
ATOM 689 C C . ARG A 1 88 ? -12.011 -3.868 6.592 1.00 95.81 88 ARG A C 1
ATOM 691 O O . ARG A 1 88 ? -12.994 -3.606 5.899 1.00 95.81 88 ARG A O 1
ATOM 698 N N . GLY A 1 89 ? -11.313 -2.921 7.219 1.00 94.69 89 GLY A N 1
ATOM 699 C CA . GLY A 1 89 ? -11.681 -1.510 7.175 1.00 94.69 89 GLY A CA 1
ATOM 700 C C . GLY A 1 89 ? -11.648 -0.978 5.746 1.00 94.69 89 GLY A C 1
ATOM 701 O O . GLY A 1 89 ? -10.613 -1.043 5.086 1.00 94.69 89 GLY A O 1
ATOM 702 N N . GLU A 1 90 ? -12.768 -0.451 5.255 1.00 92.19 90 GLU A N 1
ATOM 703 C CA . GLU A 1 90 ? -12.786 0.232 3.962 1.00 92.19 90 GLU A CA 1
ATOM 704 C C . GLU A 1 90 ? -12.068 1.582 4.098 1.00 92.19 90 GLU A C 1
ATOM 706 O O . GLU A 1 90 ? -12.425 2.404 4.945 1.00 92.19 90 GLU A O 1
ATOM 711 N N . LEU A 1 91 ? -11.041 1.799 3.272 1.00 90.75 91 LEU A N 1
ATOM 712 C CA . LEU A 1 91 ? -10.333 3.069 3.170 1.00 90.75 91 LEU A CA 1
ATOM 713 C C . LEU A 1 91 ? -10.875 3.826 1.950 1.00 90.75 91 LEU A C 1
ATOM 715 O O . LEU A 1 91 ? -10.645 3.386 0.817 1.00 90.75 91 LEU A O 1
ATOM 719 N N . PRO A 1 92 ? -11.597 4.945 2.147 1.00 87.50 92 PRO A N 1
ATOM 720 C CA . PRO A 1 92 ? -12.101 5.736 1.038 1.00 87.50 92 PRO A CA 1
ATOM 721 C C . PRO A 1 92 ? -10.953 6.227 0.163 1.00 87.50 92 PRO A C 1
ATOM 723 O O . PRO A 1 92 ? -9.958 6.762 0.650 1.00 87.50 92 PRO A O 1
ATOM 726 N N . TRP A 1 93 ? -11.119 6.073 -1.143 1.00 85.94 93 TRP A N 1
ATOM 727 C CA . TRP A 1 93 ? -10.168 6.540 -2.135 1.00 85.94 93 TRP A CA 1
ATOM 728 C C . TRP A 1 93 ? -10.924 7.283 -3.234 1.00 85.94 93 TRP A C 1
ATOM 730 O O . TRP A 1 93 ? -11.866 6.748 -3.815 1.00 85.94 93 TRP A O 1
ATOM 740 N N . SER A 1 94 ? -10.529 8.530 -3.493 1.00 84.31 94 SER A N 1
ATOM 741 C CA . SER A 1 94 ? -11.193 9.428 -4.448 1.00 84.31 94 SER A CA 1
ATOM 742 C C . SER A 1 94 ? -10.402 9.649 -5.740 1.00 84.31 94 SER A C 1
ATOM 744 O O . SER A 1 94 ? -10.926 10.248 -6.677 1.00 84.31 94 SER A O 1
ATOM 746 N N . GLY A 1 95 ? -9.162 9.163 -5.817 1.00 84.50 95 GLY A N 1
ATOM 747 C CA . GLY A 1 95 ? -8.308 9.317 -6.989 1.00 84.50 95 GLY A CA 1
ATOM 748 C C . GLY A 1 95 ? -6.832 9.473 -6.644 1.00 84.50 95 GLY A C 1
ATOM 749 O O . GLY A 1 95 ? -6.400 9.285 -5.508 1.00 84.50 95 GLY A O 1
ATOM 750 N N . ASP A 1 96 ? -6.052 9.785 -7.666 1.00 87.19 96 ASP A N 1
ATOM 751 C CA . ASP A 1 96 ? -4.627 10.072 -7.589 1.00 87.19 96 ASP A CA 1
ATOM 752 C C . ASP A 1 96 ? -4.356 11.554 -7.892 1.00 87.19 96 ASP A C 1
ATOM 754 O O . ASP A 1 96 ? -5.185 12.258 -8.465 1.00 87.19 96 ASP A O 1
ATOM 758 N N . GLU A 1 97 ? -3.177 12.029 -7.504 1.00 89.56 97 GLU A N 1
ATOM 759 C CA . GLU A 1 97 ? -2.740 13.420 -7.696 1.00 89.56 97 GLU A CA 1
ATOM 760 C C . GLU A 1 97 ? -2.252 13.717 -9.131 1.00 89.56 97 GLU A C 1
ATOM 762 O O . GLU A 1 97 ? -1.797 14.825 -9.434 1.00 89.56 97 GLU A O 1
ATOM 767 N N . GLY A 1 98 ? -2.338 12.731 -10.029 1.00 87.12 98 GLY A N 1
ATOM 768 C CA . GLY A 1 98 ? -1.896 12.820 -11.412 1.00 87.12 98 GLY A CA 1
ATOM 769 C C . GLY A 1 98 ? -0.376 12.857 -11.594 1.00 87.12 98 GLY A C 1
ATOM 770 O O . GLY A 1 98 ? 0.416 12.893 -10.651 1.00 87.12 98 GLY A O 1
ATOM 771 N N . TYR A 1 99 ? 0.044 12.899 -12.862 1.00 86.56 99 TYR A N 1
ATOM 772 C CA . TYR A 1 99 ? 1.456 12.795 -13.248 1.00 86.56 99 TYR A CA 1
ATOM 773 C C . TYR A 1 99 ? 2.348 13.934 -12.746 1.00 86.56 99 TYR A C 1
ATOM 775 O O . TYR A 1 99 ? 3.548 13.742 -12.615 1.00 86.56 99 TYR A O 1
ATOM 783 N N . LYS A 1 100 ? 1.786 15.103 -12.402 1.00 86.69 100 LYS A N 1
ATOM 784 C CA . LYS A 1 100 ? 2.572 16.209 -11.825 1.00 86.69 100 LYS A CA 1
ATOM 785 C C . LYS A 1 100 ? 3.191 15.859 -10.470 1.00 86.69 100 LYS A C 1
ATOM 787 O O . LYS A 1 100 ? 4.182 16.477 -10.097 1.00 86.69 100 LYS A O 1
ATOM 792 N N . LYS A 1 101 ? 2.590 14.918 -9.733 1.00 86.75 101 LYS A N 1
ATOM 793 C CA . LYS A 1 101 ? 3.104 14.418 -8.450 1.00 86.75 101 LYS A CA 1
ATOM 794 C C . LYS A 1 101 ? 3.539 12.949 -8.510 1.00 86.75 101 LYS A C 1
ATOM 796 O O . LYS A 1 101 ? 3.973 12.419 -7.494 1.00 86.75 101 LYS A O 1
ATOM 801 N N . ALA A 1 102 ? 3.391 12.281 -9.653 1.00 84.19 102 ALA A N 1
ATOM 802 C CA . ALA A 1 102 ? 3.775 10.882 -9.788 1.00 84.19 102 ALA A CA 1
ATOM 803 C C . ALA A 1 102 ? 5.302 10.752 -9.852 1.00 84.19 102 ALA A C 1
ATOM 805 O O . ALA A 1 102 ? 5.963 11.525 -10.539 1.00 84.19 102 ALA A O 1
ATOM 806 N N . GLU A 1 103 ? 5.853 9.754 -9.161 1.00 82.06 103 GLU A N 1
ATOM 807 C CA . GLU A 1 103 ? 7.291 9.452 -9.208 1.00 82.06 103 GLU A CA 1
ATOM 808 C C . GLU A 1 103 ? 7.693 8.640 -10.447 1.00 82.06 103 GLU A C 1
ATOM 810 O O . GLU A 1 103 ? 8.863 8.628 -10.815 1.00 82.06 103 GLU A O 1
ATOM 815 N N . VAL A 1 104 ? 6.742 7.935 -11.067 1.00 79.38 104 VAL A N 1
ATOM 816 C CA . VAL A 1 104 ? 6.970 7.097 -12.249 1.00 79.38 104 VAL A CA 1
ATOM 817 C C . VAL A 1 104 ? 5.744 7.096 -13.154 1.00 79.38 104 VAL A C 1
ATOM 819 O O . VAL A 1 104 ? 4.600 7.202 -12.696 1.00 79.38 104 VAL A O 1
ATOM 822 N N . THR A 1 105 ? 5.986 6.936 -14.448 1.00 82.50 105 THR A N 1
ATOM 823 C CA . THR A 1 105 ? 4.951 6.777 -15.462 1.00 82.50 105 THR A CA 1
ATOM 824 C C . THR A 1 105 ? 4.563 5.308 -15.601 1.00 82.50 105 THR A C 1
ATOM 826 O O . THR A 1 105 ? 5.387 4.451 -15.902 1.00 82.50 105 THR A O 1
ATOM 829 N N . GLY A 1 106 ? 3.285 4.994 -15.378 1.00 81.75 106 GLY A N 1
ATOM 830 C CA . GLY A 1 106 ? 2.747 3.659 -15.636 1.00 81.75 106 GLY A CA 1
ATOM 831 C C . GLY A 1 106 ? 2.276 3.527 -17.084 1.00 81.75 106 GLY A C 1
ATOM 832 O O . GLY A 1 106 ? 1.324 4.201 -17.479 1.00 81.75 106 GLY A O 1
ATOM 833 N N . GLY A 1 107 ? 2.877 2.619 -17.851 1.00 85.62 107 GLY A N 1
ATOM 834 C CA . GLY A 1 107 ? 2.656 2.490 -19.294 1.00 85.62 107 GLY A CA 1
ATOM 835 C C . GLY A 1 107 ? 3.944 2.762 -20.069 1.00 85.62 107 GLY A C 1
ATOM 836 O O . GLY A 1 107 ? 5.009 2.879 -19.477 1.00 85.62 107 GLY A O 1
ATOM 837 N N . GLY A 1 108 ? 3.842 2.898 -21.390 1.00 91.88 108 GLY A N 1
ATOM 838 C CA . GLY A 1 108 ? 4.976 3.206 -22.259 1.00 91.88 108 GLY A CA 1
ATOM 839 C C . GLY A 1 108 ? 4.893 2.445 -23.575 1.00 91.88 108 GLY A C 1
ATOM 840 O O . GLY A 1 108 ? 3.826 1.966 -23.968 1.00 91.88 108 GLY A O 1
ATOM 841 N N . ILE A 1 109 ? 6.029 2.327 -24.255 1.00 95.19 109 ILE A N 1
ATOM 842 C CA . ILE A 1 109 ? 6.161 1.500 -25.455 1.00 95.19 109 ILE A CA 1
ATOM 843 C C . ILE A 1 109 ? 6.092 0.030 -25.048 1.00 95.19 109 ILE A C 1
ATOM 845 O O . ILE A 1 109 ? 6.845 -0.418 -24.179 1.00 95.19 109 ILE A O 1
ATOM 849 N N . SER A 1 110 ? 5.202 -0.723 -25.694 1.00 96.00 110 SER A N 1
ATOM 850 C CA . SER A 1 110 ? 4.988 -2.139 -25.405 1.00 96.00 110 SER A CA 1
ATOM 851 C C . SER A 1 110 ? 6.287 -2.932 -25.537 1.00 96.00 110 SER A C 1
ATOM 853 O O . SER A 1 110 ? 6.943 -2.916 -26.578 1.00 96.00 110 SER A O 1
ATOM 855 N N . LEU A 1 111 ? 6.634 -3.707 -24.507 1.00 95.62 111 LEU A N 1
ATOM 856 C CA . LEU A 1 111 ? 7.813 -4.579 -24.545 1.00 95.62 111 LEU A CA 1
ATOM 857 C C . LEU A 1 111 ? 7.719 -5.650 -25.646 1.00 95.62 111 LEU A C 1
ATOM 859 O O . LEU A 1 111 ? 8.743 -6.152 -26.105 1.00 95.62 111 LEU A O 1
ATOM 863 N N . ALA A 1 112 ? 6.507 -5.977 -26.111 1.00 96.81 112 ALA A N 1
ATOM 864 C CA . ALA A 1 112 ? 6.306 -6.893 -27.233 1.00 96.81 112 ALA A CA 1
ATOM 865 C C . ALA A 1 112 ? 6.826 -6.321 -28.566 1.00 96.81 112 ALA A C 1
ATOM 867 O O . ALA A 1 112 ? 7.160 -7.084 -29.472 1.00 96.81 112 ALA A O 1
ATOM 868 N N . GLU A 1 113 ? 6.936 -4.996 -28.676 1.00 97.19 113 GLU A N 1
ATOM 869 C CA . GLU A 1 113 ? 7.418 -4.276 -29.863 1.00 97.19 113 GLU A CA 1
ATOM 870 C C . GLU A 1 113 ? 8.942 -4.093 -29.863 1.00 97.19 113 GLU A C 1
ATOM 872 O O . GLU A 1 113 ? 9.510 -3.528 -30.802 1.00 97.19 113 GLU A O 1
ATOM 877 N N . ILE A 1 114 ? 9.621 -4.603 -28.834 1.00 97.50 114 ILE A N 1
ATOM 878 C CA . ILE A 1 114 ? 11.057 -4.452 -28.616 1.00 97.50 114 ILE A CA 1
ATOM 879 C C . ILE A 1 114 ? 11.742 -5.824 -28.671 1.00 97.50 114 ILE A C 1
ATOM 881 O O . ILE A 1 114 ? 11.189 -6.858 -28.278 1.00 97.50 114 ILE A O 1
ATOM 885 N N . ASP A 1 115 ? 12.948 -5.871 -29.231 1.00 96.06 115 ASP A N 1
ATOM 886 C CA . ASP A 1 115 ? 13.826 -7.030 -29.097 1.00 96.06 115 ASP A CA 1
ATOM 887 C C . ASP A 1 115 ? 14.431 -7.038 -27.681 1.00 96.06 115 ASP A C 1
ATOM 889 O O . ASP A 1 115 ? 15.166 -6.115 -27.338 1.00 96.06 115 ASP A O 1
ATOM 893 N N . PRO A 1 116 ? 14.172 -8.053 -26.841 1.00 93.75 116 PRO A N 1
ATOM 894 C CA . PRO A 1 116 ? 14.555 -8.014 -25.429 1.00 93.75 116 PRO A CA 1
ATOM 895 C C . PRO A 1 116 ? 16.066 -8.142 -25.184 1.00 93.75 116 PRO A C 1
ATOM 897 O O . PRO A 1 116 ? 16.512 -7.918 -24.063 1.00 93.75 116 PRO A O 1
ATOM 900 N N . ARG A 1 117 ? 16.863 -8.525 -26.192 1.00 92.56 117 ARG A N 1
ATOM 901 C CA . ARG A 1 117 ? 18.324 -8.659 -26.057 1.00 92.56 117 ARG A CA 1
ATOM 902 C C . ARG A 1 117 ? 19.045 -7.372 -26.422 1.00 92.56 117 ARG A C 1
ATOM 904 O O . ARG A 1 117 ? 20.045 -7.031 -25.805 1.00 92.56 117 ARG A O 1
ATOM 911 N N . THR A 1 118 ? 18.553 -6.692 -27.450 1.00 95.06 118 THR A N 1
ATOM 912 C CA . THR A 1 118 ? 19.217 -5.517 -28.039 1.00 95.06 118 THR A CA 1
ATOM 913 C C . THR A 1 118 ? 18.501 -4.211 -27.743 1.00 95.06 118 THR A C 1
ATOM 915 O O . THR A 1 118 ? 19.062 -3.147 -27.963 1.00 95.06 118 THR A O 1
ATOM 918 N N . LEU A 1 119 ? 17.251 -4.287 -27.293 1.00 97.50 119 LEU A N 1
ATOM 919 C CA . LEU A 1 119 ? 16.310 -3.180 -27.156 1.00 97.50 119 LEU A CA 1
ATOM 920 C C . LEU A 1 119 ? 16.032 -2.390 -28.438 1.00 97.50 119 LEU A C 1
ATOM 922 O O . LEU A 1 119 ? 15.593 -1.238 -28.402 1.00 97.50 119 LEU A O 1
ATOM 926 N N . ARG A 1 120 ? 16.246 -3.025 -29.592 1.00 97.56 120 ARG A N 1
ATOM 927 C CA . ARG A 1 120 ? 15.861 -2.466 -30.885 1.00 97.56 120 ARG A CA 1
ATOM 928 C C . ARG A 1 120 ? 14.346 -2.513 -31.058 1.00 97.56 120 ARG A C 1
ATOM 930 O O . ARG A 1 120 ? 13.717 -3.525 -30.743 1.00 97.56 120 ARG A O 1
ATOM 937 N N . SER A 1 121 ? 13.776 -1.477 -31.663 1.00 97.56 121 SER A N 1
ATOM 938 C CA . SER A 1 121 ? 12.408 -1.517 -32.175 1.00 97.56 121 SER A CA 1
ATOM 939 C C . SER A 1 121 ? 12.250 -2.637 -33.209 1.00 97.56 121 SER A C 1
ATOM 941 O O . SER A 1 121 ? 13.093 -2.832 -34.092 1.00 97.56 121 SER A O 1
ATOM 943 N N . ARG A 1 122 ? 11.141 -3.373 -33.122 1.00 96.81 122 ARG A N 1
ATOM 944 C CA . ARG A 1 122 ? 10.739 -4.355 -34.139 1.00 96.81 122 ARG A CA 1
ATOM 945 C C . ARG A 1 122 ? 10.159 -3.696 -35.390 1.00 96.81 122 ARG A C 1
ATOM 947 O O . ARG A 1 122 ? 10.162 -4.321 -36.445 1.00 96.81 122 ARG A O 1
ATOM 954 N N . HIS A 1 123 ? 9.708 -2.447 -35.285 1.00 96.56 123 HIS A N 1
ATOM 955 C CA . HIS A 1 123 ? 9.106 -1.693 -36.388 1.00 96.56 123 HIS A CA 1
ATOM 956 C C . HIS A 1 123 ? 10.135 -0.893 -37.188 1.00 96.56 123 HIS A C 1
ATOM 958 O O . HIS A 1 123 ? 10.023 -0.793 -38.408 1.00 96.56 123 HIS A O 1
ATOM 964 N N . HIS A 1 124 ? 11.169 -0.369 -36.526 1.00 95.56 124 HIS A N 1
ATOM 965 C CA . HIS A 1 124 ? 12.196 0.443 -37.173 1.00 95.56 124 HIS A CA 1
ATOM 966 C C . HIS A 1 124 ? 13.596 -0.088 -36.882 1.00 95.56 124 HIS A C 1
ATOM 968 O O . HIS A 1 124 ? 14.089 -0.050 -35.754 1.00 95.56 124 HIS A O 1
ATOM 974 N N . ARG A 1 125 ? 14.276 -0.555 -37.936 1.00 91.75 125 ARG A N 1
ATOM 975 C CA . ARG A 1 125 ? 15.698 -0.904 -37.852 1.00 91.75 125 ARG A CA 1
ATOM 976 C C . ARG A 1 125 ? 16.506 0.356 -37.532 1.00 91.75 125 ARG A C 1
ATOM 978 O O . ARG A 1 125 ? 16.269 1.401 -38.124 1.00 91.75 125 ARG A O 1
ATOM 985 N N . GLY A 1 126 ? 17.454 0.244 -36.604 1.00 94.06 126 GLY A N 1
ATOM 986 C CA . GLY A 1 126 ? 18.307 1.357 -36.174 1.00 94.06 126 GLY A CA 1
ATOM 987 C C . GLY A 1 126 ? 17.745 2.201 -35.023 1.00 94.06 126 GLY A C 1
ATOM 988 O O . GLY A 1 126 ? 18.486 3.009 -34.475 1.00 94.06 126 GLY A O 1
ATOM 989 N N . LEU A 1 127 ? 16.489 1.990 -34.613 1.00 97.12 127 LEU A N 1
ATOM 990 C CA . LEU A 1 127 ? 15.906 2.637 -33.434 1.00 97.12 127 LEU A CA 1
ATOM 991 C C . LEU A 1 127 ? 16.037 1.734 -32.203 1.00 97.12 127 LEU A C 1
ATOM 993 O O . LEU A 1 127 ? 15.625 0.575 -32.247 1.00 97.12 127 LEU A O 1
ATOM 997 N N . TYR A 1 128 ? 16.551 2.284 -31.104 1.00 97.81 128 TYR A N 1
ATOM 998 C CA . TYR A 1 128 ? 16.731 1.603 -29.821 1.00 97.81 128 TYR A CA 1
ATOM 999 C C . TYR A 1 128 ? 16.122 2.446 -28.703 1.00 97.81 128 TYR A C 1
ATOM 1001 O O . TYR A 1 128 ? 16.221 3.672 -28.731 1.00 97.81 128 TYR A O 1
ATOM 1009 N N . LEU A 1 129 ? 15.465 1.795 -27.747 1.00 97.81 129 LEU A N 1
ATOM 1010 C CA . LEU A 1 129 ? 14.682 2.450 -26.697 1.00 97.81 129 LEU A CA 1
ATOM 1011 C C . LEU A 1 129 ? 15.034 1.829 -25.344 1.00 97.81 129 LEU A C 1
ATOM 1013 O O . LEU A 1 129 ? 15.146 0.614 -25.233 1.00 97.81 129 LEU A O 1
ATOM 1017 N N . CYS A 1 130 ? 15.208 2.646 -24.311 1.00 97.31 130 CYS A N 1
ATOM 1018 C CA . CYS A 1 130 ? 15.598 2.189 -22.978 1.00 97.31 130 CYS A CA 1
ATOM 1019 C C . CYS A 1 130 ? 15.018 3.086 -21.881 1.00 97.31 130 CYS A C 1
ATOM 1021 O O . CYS A 1 130 ? 14.602 4.215 -22.144 1.00 97.31 130 CYS A O 1
ATOM 1023 N N . GLY A 1 131 ? 15.042 2.603 -20.640 1.00 95.69 131 GLY A N 1
ATOM 1024 C CA . GLY A 1 131 ? 14.543 3.336 -19.480 1.00 95.69 131 GLY A CA 1
ATOM 1025 C C . GLY A 1 131 ? 13.020 3.428 -19.429 1.00 95.69 131 GLY A C 1
ATOM 1026 O O . GLY A 1 131 ? 12.315 2.534 -19.897 1.00 95.69 131 GLY A O 1
ATOM 1027 N N . GLU A 1 132 ? 12.528 4.507 -18.824 1.00 95.19 132 GLU A N 1
ATOM 1028 C CA . GLU A 1 132 ? 11.112 4.702 -18.469 1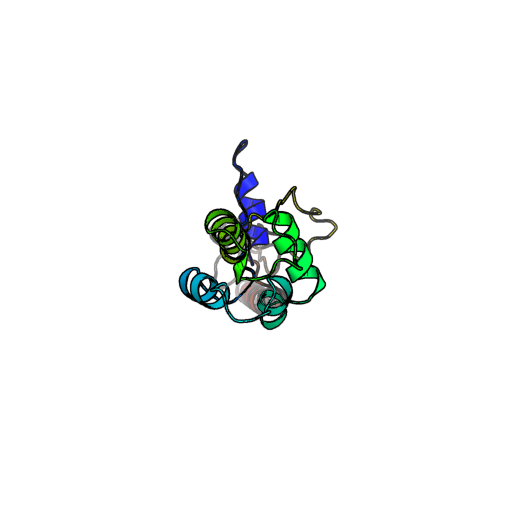.00 95.19 132 GLU A CA 1
ATOM 1029 C C . GLU A 1 132 ? 10.183 4.897 -19.682 1.00 95.19 132 GLU A C 1
ATOM 1031 O O . GLU A 1 132 ? 8.970 4.828 -19.554 1.00 95.19 132 GLU A O 1
ATOM 1036 N N . VAL A 1 133 ? 10.726 5.106 -20.888 1.00 95.62 133 VAL A N 1
ATOM 1037 C CA . VAL A 1 133 ? 9.900 5.166 -22.109 1.00 95.62 133 VAL A CA 1
ATOM 1038 C C . VAL A 1 133 ? 9.272 3.808 -22.454 1.00 95.62 133 VAL A C 1
ATOM 1040 O O . VAL A 1 133 ? 8.279 3.742 -23.180 1.00 95.62 133 VAL A O 1
ATOM 1043 N N . LEU A 1 134 ? 9.865 2.716 -21.967 1.00 96.06 134 LEU A N 1
ATOM 1044 C CA . LEU A 1 134 ? 9.356 1.358 -22.128 1.00 96.06 134 LEU A CA 1
ATOM 1045 C C . LEU A 1 134 ? 8.264 1.082 -21.092 1.00 96.06 134 LEU A C 1
ATOM 1047 O O . LEU A 1 134 ? 8.356 1.569 -19.972 1.00 96.06 134 LEU A O 1
ATOM 1051 N N . ASP A 1 135 ? 7.275 0.253 -21.440 1.00 94.00 135 ASP A N 1
ATOM 1052 C CA . ASP A 1 135 ? 6.198 -0.171 -20.532 1.00 94.00 135 ASP A CA 1
ATOM 1053 C C . ASP A 1 135 ? 6.707 -1.144 -19.455 1.00 94.00 135 ASP A C 1
ATOM 1055 O O . ASP A 1 135 ? 6.430 -2.346 -19.462 1.00 94.00 135 ASP A O 1
ATOM 1059 N N . ALA A 1 136 ? 7.529 -0.612 -18.554 1.00 90.00 136 ALA A N 1
ATOM 1060 C CA . ALA A 1 136 ? 8.153 -1.303 -17.444 1.00 90.00 136 ALA A CA 1
ATOM 1061 C C . ALA A 1 136 ? 8.423 -0.309 -16.310 1.00 90.00 136 ALA A C 1
ATOM 1063 O O . ALA A 1 136 ? 9.173 0.652 -16.465 1.00 90.00 136 ALA A O 1
ATOM 1064 N N . PHE A 1 137 ? 7.843 -0.583 -15.145 1.00 87.06 137 PHE A N 1
ATOM 1065 C CA . PHE A 1 137 ? 8.080 0.173 -13.921 1.00 87.06 137 PHE A CA 1
ATOM 1066 C C . PHE A 1 137 ? 8.178 -0.786 -12.732 1.00 87.06 137 PHE A C 1
ATOM 1068 O O . PHE A 1 137 ? 7.526 -1.833 -12.693 1.00 87.06 137 PHE A O 1
ATOM 1075 N N . GLY A 1 138 ? 9.019 -0.434 -11.766 1.00 86.19 138 GLY A N 1
ATOM 1076 C CA . GLY A 1 138 ? 9.231 -1.173 -10.526 1.00 86.19 138 GLY A CA 1
ATOM 1077 C C . GLY A 1 138 ? 8.717 -0.423 -9.294 1.00 86.19 138 GLY A C 1
ATOM 1078 O O . GLY A 1 138 ? 8.363 0.756 -9.386 1.00 86.19 138 GLY A O 1
ATOM 1079 N N . PRO A 1 139 ? 8.686 -1.090 -8.124 1.00 84.19 139 PRO A N 1
ATOM 1080 C CA . PRO A 1 139 ? 8.358 -0.434 -6.864 1.00 84.19 139 PRO A CA 1
ATOM 1081 C C . PRO A 1 139 ? 9.421 0.610 -6.483 1.00 84.19 139 PRO A C 1
ATOM 1083 O O . PRO A 1 139 ? 10.552 0.592 -6.978 1.00 84.19 139 PRO A O 1
ATOM 1086 N N . ILE A 1 140 ? 9.065 1.501 -5.555 1.00 83.06 140 ILE A N 1
ATOM 1087 C CA . ILE A 1 140 ? 10.010 2.441 -4.939 1.00 83.06 140 ILE A CA 1
ATOM 1088 C C . ILE A 1 140 ? 11.153 1.648 -4.282 1.00 83.06 140 ILE A C 1
ATOM 1090 O O . ILE A 1 140 ? 10.929 0.576 -3.717 1.00 83.06 140 ILE A O 1
ATOM 1094 N N . GLY A 1 141 ? 12.380 2.170 -4.367 1.00 87.25 141 GLY A N 1
ATOM 1095 C CA . GLY A 1 141 ? 13.578 1.514 -3.823 1.00 87.25 141 GLY A CA 1
ATOM 1096 C C . GLY A 1 141 ? 14.674 1.216 -4.849 1.00 87.25 141 GLY A C 1
ATOM 1097 O O . GLY A 1 141 ? 15.435 0.274 -4.671 1.00 87.25 141 GLY A O 1
ATOM 1098 N N . GLY A 1 142 ? 14.758 1.994 -5.934 1.00 90.88 142 GLY A N 1
ATOM 1099 C CA . GLY A 1 142 ? 15.868 1.923 -6.897 1.00 90.88 142 GLY A CA 1
ATOM 1100 C C . GLY A 1 142 ? 15.656 0.989 -8.092 1.00 90.88 142 GLY A C 1
ATOM 1101 O O . GLY A 1 142 ? 16.489 0.968 -8.994 1.00 90.88 142 GLY A O 1
ATOM 1102 N N . PHE A 1 143 ? 14.529 0.277 -8.169 1.00 91.94 143 PHE A N 1
ATOM 1103 C CA . PHE A 1 143 ? 14.231 -0.637 -9.279 1.00 91.94 143 PHE A CA 1
ATOM 1104 C C . PHE A 1 143 ? 14.137 0.076 -10.634 1.00 91.94 143 PHE A C 1
ATOM 1106 O O . PHE A 1 143 ? 14.667 -0.427 -11.621 1.00 91.94 143 PHE A O 1
ATOM 1113 N N . ASN A 1 144 ? 13.533 1.269 -10.681 1.00 92.62 144 ASN A N 1
ATOM 1114 C CA . ASN A 1 144 ? 13.449 2.062 -11.915 1.00 92.62 144 ASN A CA 1
ATOM 1115 C C . ASN A 1 144 ? 14.829 2.549 -12.384 1.00 92.62 144 ASN A C 1
ATOM 1117 O O . ASN A 1 144 ? 15.109 2.544 -13.580 1.00 92.62 144 ASN A O 1
ATOM 1121 N N . PHE A 1 145 ? 15.734 2.879 -11.456 1.00 94.50 145 PHE A N 1
ATOM 1122 C CA . PHE A 1 145 ? 17.122 3.191 -11.803 1.00 94.50 145 PHE A CA 1
ATOM 1123 C C . PHE A 1 145 ? 17.849 1.962 -12.338 1.00 94.50 145 PHE A C 1
ATOM 1125 O O . PHE A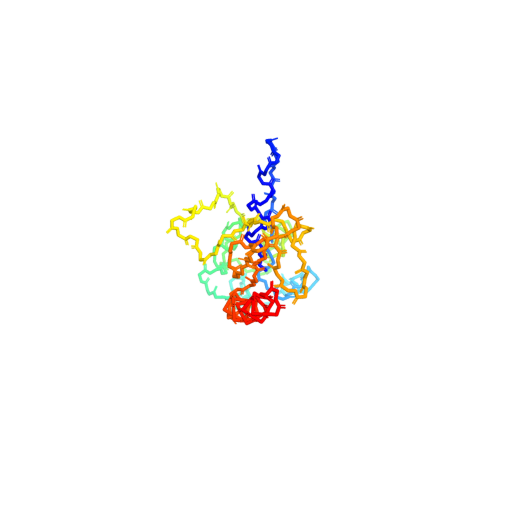 1 145 ? 18.440 2.029 -13.410 1.00 94.50 145 PHE A O 1
ATOM 1132 N N . GLN A 1 146 ? 17.756 0.823 -11.648 1.00 95.88 146 GLN A N 1
ATOM 1133 C CA . GLN A 1 146 ? 18.346 -0.430 -12.121 1.00 95.88 146 GLN A CA 1
ATOM 1134 C C . GLN A 1 146 ? 17.845 -0.798 -13.526 1.00 95.88 146 GLN A C 1
ATOM 1136 O O . GLN A 1 146 ? 18.641 -1.197 -14.377 1.00 95.88 146 GLN A O 1
ATOM 1141 N N . TRP A 1 147 ? 16.545 -0.626 -13.781 1.00 95.56 147 TRP A N 1
ATOM 1142 C CA . TRP A 1 147 ? 15.945 -0.801 -15.099 1.00 95.56 147 TRP A CA 1
ATOM 1143 C C . TRP A 1 147 ? 16.565 0.140 -16.133 1.00 95.56 147 TRP A C 1
ATOM 1145 O O . TRP A 1 147 ? 17.019 -0.321 -17.181 1.00 95.56 147 TRP A O 1
ATOM 1155 N N . ALA A 1 148 ? 16.649 1.438 -15.835 1.00 96.56 148 ALA A N 1
ATOM 1156 C CA . ALA A 1 148 ? 17.250 2.423 -16.729 1.00 96.56 148 ALA A CA 1
ATOM 1157 C C . ALA A 1 148 ? 18.719 2.106 -17.054 1.00 96.56 148 ALA A C 1
ATOM 1159 O O . ALA A 1 148 ? 19.111 2.170 -18.218 1.00 96.56 148 ALA A O 1
ATOM 1160 N N . TRP A 1 149 ? 19.517 1.689 -16.067 1.00 97.31 149 TRP A N 1
ATOM 1161 C CA . TRP A 1 149 ? 20.924 1.334 -16.277 1.00 97.31 149 TRP A CA 1
ATOM 1162 C C . TRP A 1 149 ? 21.091 0.072 -17.118 1.00 97.31 149 TRP A C 1
ATOM 1164 O O . TRP A 1 149 ? 21.837 0.078 -18.100 1.00 97.31 149 TRP A O 1
ATOM 1174 N N . ALA A 1 150 ? 20.378 -0.999 -16.764 1.00 96.69 150 ALA A N 1
ATOM 1175 C CA . ALA A 1 150 ? 20.465 -2.270 -17.475 1.00 96.69 150 ALA A CA 1
ATOM 1176 C C . ALA A 1 150 ? 20.000 -2.127 -18.930 1.00 96.69 150 ALA A C 1
ATOM 1178 O O . ALA A 1 150 ? 20.679 -2.572 -19.858 1.00 96.69 150 ALA A O 1
ATOM 1179 N N . THR A 1 151 ? 18.868 -1.454 -19.141 1.00 97.56 151 THR A N 1
ATOM 1180 C CA . THR A 1 151 ? 18.334 -1.233 -20.487 1.00 97.56 151 THR A CA 1
ATOM 1181 C C . THR A 1 151 ? 19.179 -0.251 -21.288 1.00 97.56 151 THR A C 1
ATOM 1183 O O . THR A 1 151 ? 19.425 -0.493 -22.466 1.00 97.56 151 THR A O 1
ATOM 1186 N N . GLY A 1 152 ? 19.693 0.813 -20.667 1.00 97.88 152 GLY A N 1
ATOM 1187 C CA . GLY A 1 152 ? 20.594 1.760 -21.322 1.00 97.88 152 GLY A CA 1
ATOM 1188 C C . GLY A 1 152 ? 21.866 1.086 -21.840 1.00 97.88 152 GLY A C 1
ATOM 1189 O O . GLY A 1 152 ? 22.249 1.290 -22.993 1.00 97.88 152 GLY A O 1
ATOM 1190 N N . GLN A 1 153 ? 22.479 0.213 -21.034 1.00 97.69 153 GLN A N 1
ATOM 1191 C CA . GLN A 1 153 ? 23.637 -0.572 -21.464 1.00 97.69 153 GLN A CA 1
ATOM 1192 C C . GLN A 1 153 ? 23.286 -1.519 -22.622 1.00 97.69 153 GLN A C 1
ATOM 1194 O O . GLN A 1 153 ? 24.001 -1.544 -23.626 1.00 97.69 153 GLN A O 1
ATOM 1199 N N . ALA A 1 154 ? 22.187 -2.272 -22.512 1.00 96.81 154 ALA A N 1
ATOM 1200 C CA . ALA A 1 154 ? 21.765 -3.215 -23.548 1.00 96.81 154 ALA A CA 1
ATOM 1201 C C . ALA A 1 154 ? 21.461 -2.518 -24.886 1.00 96.81 154 ALA A C 1
ATOM 1203 O O . ALA A 1 154 ? 21.939 -2.960 -25.931 1.00 96.81 154 ALA A O 1
ATOM 1204 N N . ALA A 1 155 ? 20.736 -1.395 -24.847 1.00 97.56 155 ALA A N 1
ATOM 1205 C CA . ALA A 1 155 ? 20.455 -0.570 -26.019 1.00 97.56 155 ALA A CA 1
ATOM 1206 C C . ALA A 1 155 ? 21.741 -0.014 -26.646 1.00 97.56 155 ALA A C 1
ATOM 1208 O O . ALA A 1 155 ? 21.895 -0.053 -27.866 1.00 97.56 155 ALA A O 1
ATOM 1209 N N . GLY A 1 156 ? 22.689 0.455 -25.826 1.00 97.38 156 GLY A N 1
ATOM 1210 C CA . GLY A 1 156 ? 23.986 0.947 -26.294 1.00 97.38 156 GLY A CA 1
ATOM 1211 C C . GLY A 1 156 ? 24.813 -0.128 -27.008 1.00 97.38 156 GLY A C 1
ATOM 1212 O O . GLY A 1 156 ? 25.310 0.107 -28.110 1.00 97.38 156 GLY A O 1
ATOM 1213 N N . LEU A 1 157 ? 24.911 -1.327 -26.422 1.00 97.12 157 LEU A N 1
ATOM 1214 C CA . LEU A 1 157 ? 25.597 -2.470 -27.037 1.00 97.12 157 LEU A CA 1
ATOM 1215 C C . LEU A 1 157 ? 24.895 -2.932 -28.323 1.00 97.12 157 LEU A C 1
ATOM 1217 O O . LEU A 1 157 ? 25.558 -3.176 -29.332 1.00 97.12 157 LEU A O 1
ATOM 1221 N N . GLY A 1 158 ? 23.561 -3.002 -28.313 1.00 95.75 158 GLY A N 1
ATOM 1222 C CA . GLY A 1 158 ? 22.758 -3.346 -29.487 1.00 95.75 158 GLY A CA 1
ATOM 1223 C C . GLY A 1 158 ? 22.949 -2.352 -30.634 1.00 95.75 158 GLY A C 1
ATOM 1224 O O . GLY A 1 158 ? 23.162 -2.756 -31.778 1.00 95.75 158 GLY A O 1
ATOM 1225 N N . ALA A 1 159 ? 22.949 -1.055 -30.325 1.00 96.19 159 ALA A N 1
ATOM 1226 C CA . ALA A 1 159 ? 23.180 0.003 -31.299 1.00 96.19 159 ALA A CA 1
ATOM 1227 C C . ALA A 1 159 ? 24.597 -0.028 -31.884 1.00 96.19 159 ALA A C 1
ATOM 1229 O O . ALA A 1 159 ? 24.756 0.242 -33.071 1.00 96.19 159 ALA A O 1
ATOM 1230 N N . ALA A 1 160 ? 25.613 -0.368 -31.085 1.00 96.25 160 ALA A N 1
ATOM 1231 C CA . ALA A 1 160 ? 26.991 -0.494 -31.557 1.00 96.25 160 ALA A CA 1
ATOM 1232 C C . ALA A 1 160 ? 27.192 -1.716 -32.470 1.00 96.25 160 ALA A C 1
ATOM 1234 O O . AL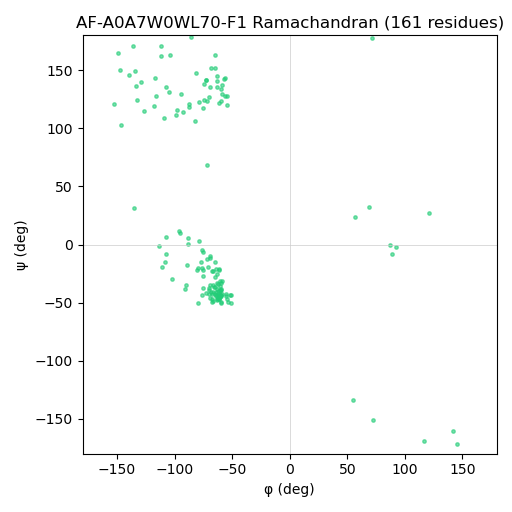A A 1 160 ? 27.848 -1.597 -33.499 1.00 96.25 160 ALA A O 1
ATOM 1235 N N . ALA A 1 161 ? 26.607 -2.866 -32.119 1.00 89.25 161 ALA A N 1
ATOM 1236 C CA . ALA A 1 161 ? 26.727 -4.107 -32.891 1.00 89.25 161 ALA A CA 1
ATOM 1237 C C . ALA A 1 161 ? 25.885 -4.122 -34.180 1.00 89.25 161 ALA A C 1
ATOM 1239 O O . ALA A 1 161 ? 26.148 -4.913 -35.079 1.00 89.25 161 ALA A O 1
ATOM 1240 N N . GLY A 1 162 ? 24.844 -3.289 -34.250 1.00 76.94 162 GLY A N 1
ATOM 1241 C CA . GLY A 1 162 ? 23.985 -3.148 -35.427 1.00 76.94 162 GLY A CA 1
ATOM 1242 C C . GLY A 1 162 ? 24.456 -2.112 -36.453 1.00 76.94 162 GLY A C 1
ATOM 1243 O O . GLY A 1 162 ? 23.683 -1.830 -37.372 1.00 76.94 162 GLY A O 1
ATOM 1244 N N . ARG A 1 163 ? 25.640 -1.514 -36.262 1.00 57.06 163 ARG A N 1
ATOM 1245 C CA . ARG A 1 163 ? 26.308 -0.643 -37.242 1.00 57.06 163 ARG A CA 1
ATOM 1246 C C . ARG A 1 163 ? 27.057 -1.449 -38.294 1.00 57.06 163 ARG A C 1
ATOM 1248 O O . ARG A 1 163 ? 27.558 -2.539 -37.952 1.00 57.06 163 ARG A O 1
#

Foldseek 3Di:
DCQVVQQVQVPPPPGHDWDWDQQFPDALVRLVVLLAQDPFDFQLNSQVVTDPNVVSCVLLVVLVHHRNHHSVRQDPSSSVSSNCCNGGNTDDDDDDPPPVPDPADAAAAECVQADPQQQAGVVDQLDHDFARNYNDDDDPDCPSVVRRVVRVVSNVVSNVVSD

Nearest PDB structures (foldseek):
  2i0z-assembly1_A  TM=8.376E-01  e=8.312E-08  Bacillus cereus
  3v76-assembly1_A-2  TM=8.341E-01  e=4.838E-07  Sinorhizobium meliloti 1021
  4cnk-assembly1_A  TM=8.118E-01  e=8.521E-07  Streptococcus cristatus
  2gqf-assembly1_A  TM=8.507E-01  e=2.816E-06  Haemophilus influenzae
  4v5z-assembly1_Am  TM=6.267E-01  e=1.028E-01  Canis lupus familiaris